Protein AF-A0A7Y0SE08-F1 (afdb_monomer_lite)

Secondary structure (DSSP, 8-state):
-HHHHHHHHHHHHS--PPPPPPGGGPPPPPGGGS-TT----S-SPP-----SS--S--

Foldseek 3Di:
DVVVVVVVVVVVVPDDADDDDPPVRDDDDDPVRDPPPPDPPVPDDDDDDDDPDDGPDD

Sequence (58 aa):
MKKIALALAIVTVTGCSTRVVPPSQAISASKEHVFKYQENDGNNGSLTIVRDSGFVGA

Radius of gyration: 19.12 Å; chains: 1; bounding box: 36×27×52 Å

pLDDT: mean 74.63, std 8.35, range [40.69, 88.88]

Structure (mmCIF, N/CA/C/O backbone):
data_AF-A0A7Y0SE08-F1
#
_entry.id   AF-A0A7Y0SE08-F1
#
loop_
_atom_site.group_PDB
_atom_site.id
_atom_site.type_symbol
_atom_site.label_atom_id
_atom_site.label_alt_id
_atom_site.label_comp_id
_atom_site.label_asym_id
_atom_site.label_entity_id
_atom_site.label_seq_id
_atom_site.pdbx_PDB_ins_code
_atom_site.Cartn_x
_atom_site.Cartn_y
_atom_site.Cartn_z
_atom_site.occupancy
_atom_site.B_iso_or_equiv
_atom_site.auth_seq_id
_atom_site.auth_comp_id
_atom_site.auth_asym_id
_atom_site.auth_atom_id
_atom_site.pdbx_PDB_model_num
ATOM 1 N N . MET A 1 1 ? -21.571 11.832 31.828 1.00 58.41 1 MET A N 1
ATOM 2 C CA . MET A 1 1 ? -20.289 12.483 31.469 1.00 58.41 1 MET A CA 1
ATOM 3 C C . MET A 1 1 ? -19.156 11.471 31.245 1.00 58.41 1 MET A C 1
ATOM 5 O O . MET A 1 1 ? -18.765 11.289 30.103 1.00 58.41 1 MET A O 1
ATOM 9 N N . LYS A 1 2 ? -18.675 10.738 32.266 1.00 71.00 2 LYS A N 1
ATOM 10 C CA . LYS A 1 2 ? -17.495 9.842 32.140 1.00 71.00 2 LYS A CA 1
ATOM 11 C C . LYS A 1 2 ? -17.630 8.693 31.121 1.00 71.00 2 LYS A C 1
ATOM 13 O O . LYS A 1 2 ? -16.659 8.351 30.461 1.00 71.00 2 LYS A O 1
ATOM 18 N N . LYS A 1 3 ? -18.834 8.132 30.952 1.00 82.31 3 LYS A N 1
ATOM 19 C CA . LYS A 1 3 ? -19.086 7.025 30.006 1.00 82.31 3 LYS A CA 1
ATOM 20 C C . LYS A 1 3 ? -18.933 7.437 28.535 1.00 82.31 3 LYS A C 1
ATOM 22 O O . LYS A 1 3 ? -18.513 6.630 27.720 1.00 82.31 3 LYS A O 1
ATOM 27 N N . ILE A 1 4 ? -19.243 8.696 28.220 1.00 88.12 4 ILE A N 1
ATOM 28 C CA . ILE A 1 4 ? -19.153 9.233 26.855 1.00 88.12 4 ILE A CA 1
ATOM 29 C C . ILE A 1 4 ? -17.684 9.456 26.486 1.00 88.12 4 ILE A C 1
ATOM 31 O O . ILE A 1 4 ? -17.256 9.053 25.412 1.00 88.12 4 ILE A O 1
ATOM 35 N N . ALA A 1 5 ? -16.895 10.010 27.412 1.00 85.25 5 ALA A N 1
ATOM 36 C CA . ALA A 1 5 ? -15.454 10.171 27.229 1.00 85.25 5 ALA A CA 1
ATOM 37 C C . ALA A 1 5 ? -14.741 8.823 27.021 1.00 85.25 5 ALA A C 1
ATOM 39 O O . ALA A 1 5 ? -13.875 8.711 26.159 1.00 85.25 5 ALA A O 1
ATOM 40 N N . LEU A 1 6 ? -15.148 7.785 27.763 1.00 88.88 6 LEU A N 1
ATOM 41 C CA . LEU A 1 6 ? -14.600 6.437 27.606 1.00 88.88 6 LEU A CA 1
ATOM 42 C C . LEU A 1 6 ? -14.937 5.828 26.235 1.00 88.88 6 LEU A C 1
ATOM 44 O O . LEU A 1 6 ? -14.064 5.253 25.595 1.00 88.88 6 LEU A O 1
ATOM 48 N N . ALA A 1 7 ? -16.178 5.982 25.764 1.00 86.62 7 ALA A N 1
ATOM 49 C CA . ALA A 1 7 ? -16.587 5.485 24.451 1.00 86.62 7 ALA A CA 1
ATOM 50 C C . ALA A 1 7 ? -15.817 6.171 23.310 1.00 86.62 7 ALA A C 1
ATOM 52 O O . ALA A 1 7 ? -15.364 5.503 22.384 1.00 86.62 7 ALA A O 1
ATOM 53 N N . LEU A 1 8 ? -15.613 7.489 23.407 1.00 85.19 8 LEU A N 1
ATOM 54 C CA . LEU A 1 8 ? -14.865 8.252 22.408 1.00 85.19 8 LEU A CA 1
ATOM 55 C C . LEU A 1 8 ? -13.388 7.834 22.356 1.00 85.19 8 LEU A C 1
ATOM 57 O O . LEU A 1 8 ? -12.831 7.688 21.272 1.00 85.19 8 LEU A O 1
ATOM 61 N N . ALA A 1 9 ? -12.782 7.573 23.518 1.00 84.56 9 ALA A N 1
ATOM 62 C CA . ALA A 1 9 ? -11.404 7.100 23.606 1.00 84.56 9 ALA A CA 1
ATOM 63 C C . ALA A 1 9 ? -11.215 5.729 22.932 1.00 84.56 9 ALA A C 1
ATOM 65 O O . ALA A 1 9 ? -10.228 5.517 22.234 1.00 84.56 9 ALA A O 1
ATOM 66 N N . ILE A 1 10 ? -12.176 4.810 23.074 1.00 84.44 10 ILE A N 1
ATOM 67 C CA . ILE A 1 10 ? -12.103 3.480 22.447 1.00 84.44 10 ILE A CA 1
ATOM 68 C C . ILE A 1 10 ? -12.130 3.592 20.915 1.00 84.44 10 ILE A C 1
ATOM 70 O O . ILE A 1 10 ? -11.336 2.935 20.245 1.00 84.44 10 ILE A O 1
ATOM 74 N N . VAL A 1 11 ? -12.971 4.471 20.3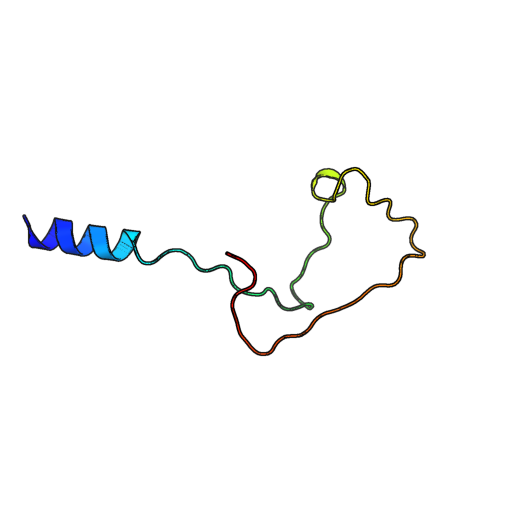61 1.00 81.94 11 VAL A N 1
ATOM 75 C CA . VAL A 1 11 ? -13.070 4.693 18.905 1.00 81.94 11 VAL A CA 1
ATOM 76 C C . VAL A 1 11 ? -11.786 5.300 18.329 1.00 81.94 11 VAL A C 1
ATOM 78 O O . VAL A 1 11 ? -11.398 4.973 17.212 1.00 81.94 11 VAL A O 1
ATOM 81 N N . THR A 1 12 ? -11.083 6.143 19.091 1.00 76.06 12 THR A N 1
ATOM 82 C CA . THR A 1 12 ? -9.794 6.701 18.646 1.00 76.06 12 THR A CA 1
ATOM 83 C C . THR A 1 12 ? -8.639 5.699 18.693 1.00 76.06 12 THR A C 1
ATOM 85 O O . THR A 1 12 ? -7.653 5.886 17.988 1.00 76.06 12 THR A O 1
ATOM 88 N N . VAL A 1 13 ? -8.746 4.639 19.503 1.00 76.06 13 VAL A N 1
ATOM 89 C CA . VAL A 1 13 ? -7.711 3.593 19.617 1.00 76.06 13 VAL A CA 1
ATOM 90 C C . VAL A 1 13 ? -7.906 2.496 18.563 1.00 76.06 13 VAL A C 1
ATOM 92 O O . VAL A 1 13 ? -6.941 1.840 18.172 1.00 76.06 13 VAL A O 1
ATOM 95 N N . THR A 1 14 ? -9.119 2.323 18.029 1.00 75.06 14 THR A N 1
ATOM 96 C CA . THR A 1 14 ? -9.353 1.491 16.842 1.00 75.06 14 THR A CA 1
ATOM 97 C C . THR A 1 14 ? -8.865 2.224 15.593 1.00 75.06 14 THR A C 1
ATOM 99 O O . THR A 1 14 ? -9.632 2.880 14.892 1.00 75.06 14 THR A O 1
ATOM 102 N N . GLY A 1 15 ? -7.557 2.160 15.346 1.00 66.62 15 GLY A N 1
ATOM 103 C CA . GLY A 1 15 ? -6.935 2.751 14.167 1.00 66.62 15 GLY A CA 1
ATOM 104 C C . GLY A 1 15 ? -7.456 2.135 12.867 1.00 66.62 15 GLY A C 1
ATOM 105 O O . GLY A 1 15 ? -7.754 0.941 12.795 1.00 66.62 15 GLY A O 1
ATOM 106 N N . CYS A 1 16 ? -7.534 2.954 11.817 1.00 71.88 16 CYS A N 1
ATOM 107 C CA . CYS A 1 16 ? -7.705 2.467 10.453 1.00 71.88 16 CYS A CA 1
ATOM 108 C C . CYS A 1 16 ? -6.507 1.578 10.104 1.00 71.88 16 CYS A C 1
ATOM 110 O O . CYS A 1 16 ? -5.396 2.066 9.915 1.00 71.88 16 CYS A O 1
ATOM 112 N N . SER A 1 17 ? -6.725 0.266 10.061 1.00 68.31 17 SER A N 1
ATOM 113 C CA . SER A 1 17 ? -5.708 -0.678 9.609 1.00 68.31 17 SER A CA 1
ATOM 114 C C . SER A 1 17 ? -5.541 -0.561 8.093 1.00 68.31 17 SER A C 1
ATOM 116 O O . SER A 1 17 ? -6.525 -0.448 7.355 1.00 68.31 17 SER A O 1
ATOM 118 N N . THR A 1 18 ? -4.298 -0.579 7.615 1.00 70.81 18 THR A N 1
ATOM 119 C CA . THR A 1 18 ? -4.012 -0.667 6.183 1.00 70.81 18 THR A CA 1
ATOM 120 C C . THR A 1 18 ? -4.468 -2.029 5.663 1.00 70.81 18 THR A C 1
ATOM 122 O O . THR A 1 18 ? -4.028 -3.082 6.122 1.00 70.81 18 THR A O 1
ATOM 125 N N . ARG A 1 19 ? -5.383 -2.015 4.692 1.00 71.50 19 ARG A N 1
ATOM 126 C CA . ARG A 1 19 ? -5.878 -3.225 4.029 1.00 71.50 19 ARG A CA 1
ATOM 127 C C . ARG A 1 19 ? -5.109 -3.454 2.734 1.00 71.50 19 ARG A C 1
ATOM 129 O O . ARG A 1 19 ? -4.896 -2.516 1.969 1.00 71.50 19 ARG A O 1
ATOM 136 N N . VAL A 1 20 ? -4.741 -4.705 2.471 1.00 73.44 20 VAL A N 1
ATOM 137 C CA . VAL A 1 20 ? -4.143 -5.109 1.192 1.00 73.44 20 VAL A CA 1
ATOM 138 C C . VAL A 1 20 ? -5.113 -4.807 0.049 1.00 73.44 20 VAL A C 1
ATOM 140 O O . VAL A 1 20 ? -6.292 -5.162 0.117 1.00 73.44 20 VAL A O 1
ATOM 143 N N . VAL A 1 21 ? -4.611 -4.163 -1.004 1.00 75.88 21 VAL A N 1
ATOM 144 C CA . VAL A 1 21 ? -5.355 -3.938 -2.247 1.00 75.88 21 VAL A CA 1
ATOM 145 C C . VAL A 1 21 ? -5.089 -5.122 -3.184 1.00 75.88 21 VAL A C 1
ATOM 147 O O . VAL A 1 21 ? -3.922 -5.402 -3.466 1.00 75.88 21 VAL A O 1
ATOM 150 N N . PRO A 1 22 ? -6.125 -5.840 -3.659 1.00 77.69 22 PRO A N 1
ATOM 151 C CA . PRO A 1 22 ? -5.947 -6.918 -4.627 1.00 77.69 22 PRO A CA 1
ATOM 152 C C . PRO A 1 22 ? -5.260 -6.412 -5.904 1.00 77.69 22 PRO A C 1
ATOM 154 O O . PRO A 1 22 ? -5.554 -5.291 -6.322 1.00 77.69 22 PRO A O 1
ATOM 157 N N . PRO A 1 23 ? -4.437 -7.227 -6.591 1.00 76.69 23 PRO A N 1
ATOM 158 C CA . PRO A 1 23 ? -3.784 -6.814 -7.836 1.00 76.69 23 PRO A CA 1
ATOM 159 C C . PRO A 1 23 ? -4.764 -6.306 -8.902 1.00 76.69 23 PRO A C 1
ATOM 161 O O . PRO A 1 23 ? -4.460 -5.360 -9.617 1.00 76.69 23 PRO A O 1
ATOM 164 N N . SER A 1 24 ? -5.975 -6.870 -8.958 1.00 81.38 24 SER A N 1
ATOM 165 C CA . SER A 1 24 ? -7.036 -6.441 -9.879 1.00 81.38 24 SER A CA 1
ATOM 166 C C . SER A 1 24 ? -7.61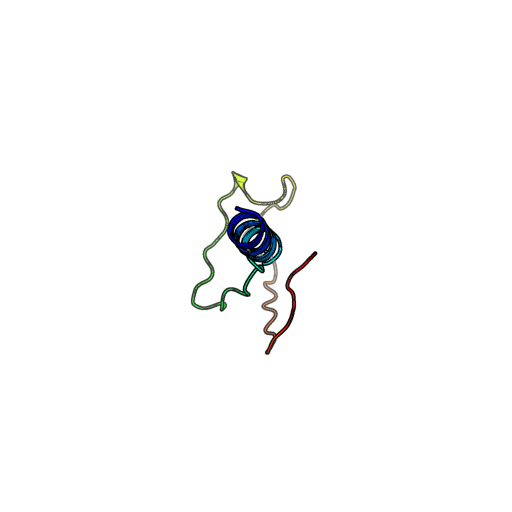2 -5.049 -9.581 1.00 81.38 24 SER A C 1
ATOM 168 O O . SER A 1 24 ? -8.350 -4.514 -10.401 1.00 81.38 24 SER A O 1
ATOM 170 N N . GLN A 1 25 ? -7.340 -4.492 -8.399 1.00 81.38 25 GLN A N 1
ATOM 171 C CA . GLN A 1 25 ? -7.791 -3.169 -7.947 1.00 81.38 25 GLN A CA 1
ATOM 172 C C . GLN A 1 25 ? -6.618 -2.196 -7.745 1.00 81.38 25 GLN A C 1
ATOM 174 O O . GLN A 1 25 ? -6.835 -1.039 -7.388 1.00 81.38 25 GLN A O 1
ATOM 179 N N . ALA A 1 26 ? -5.378 -2.653 -7.936 1.00 80.56 26 ALA A N 1
ATOM 180 C CA . ALA A 1 26 ? -4.194 -1.822 -7.799 1.00 80.56 26 ALA A CA 1
ATOM 181 C C . ALA A 1 26 ? -4.070 -0.869 -8.998 1.00 80.56 26 ALA A C 1
ATOM 183 O O . ALA A 1 26 ? -4.245 -1.271 -10.147 1.00 80.56 26 ALA A O 1
ATOM 184 N N . ILE A 1 27 ? -3.744 0.394 -8.726 1.00 81.06 27 ILE A N 1
ATOM 185 C CA . ILE A 1 27 ? -3.473 1.410 -9.749 1.00 81.06 27 ILE A CA 1
ATOM 186 C C . ILE A 1 27 ? -1.969 1.646 -9.872 1.00 81.06 27 ILE A C 1
ATOM 188 O O . ILE A 1 27 ? -1.230 1.533 -8.893 1.00 81.06 27 ILE A O 1
ATOM 192 N N . SER A 1 28 ? -1.509 2.001 -11.070 1.00 78.44 28 SER A N 1
ATOM 193 C CA . SER A 1 28 ? -0.123 2.423 -11.267 1.00 78.44 28 SER A CA 1
ATOM 194 C C . SER A 1 28 ? 0.143 3.729 -10.519 1.00 78.44 28 SER A C 1
ATOM 196 O O . SER A 1 28 ? -0.628 4.682 -10.625 1.00 78.44 28 SER A O 1
ATOM 198 N N . ALA A 1 29 ? 1.243 3.780 -9.769 1.00 78.88 29 ALA A N 1
ATOM 199 C CA . ALA A 1 29 ? 1.676 5.003 -9.105 1.00 78.88 29 ALA A CA 1
ATOM 200 C C . ALA A 1 29 ? 2.088 6.067 -10.144 1.00 78.88 29 ALA A C 1
ATOM 202 O O . ALA A 1 29 ? 2.757 5.744 -11.128 1.00 78.88 29 ALA A O 1
ATOM 203 N N . SER A 1 30 ? 1.703 7.333 -9.922 1.00 78.69 30 SER A N 1
ATOM 204 C CA . SER A 1 30 ? 2.204 8.461 -10.727 1.00 78.69 30 SER A CA 1
ATOM 205 C C . SER A 1 30 ? 3.719 8.591 -10.566 1.00 78.69 30 SER A C 1
ATOM 207 O O . SER A 1 30 ? 4.252 8.242 -9.515 1.00 78.69 30 SER A O 1
ATOM 209 N N . LYS A 1 31 ? 4.405 9.162 -11.567 1.00 76.50 31 LYS A N 1
ATOM 210 C CA . LYS A 1 31 ? 5.860 9.404 -11.560 1.00 76.50 31 LYS A CA 1
ATOM 211 C C . LYS A 1 31 ? 6.340 10.163 -10.316 1.00 76.50 31 LYS A C 1
ATOM 213 O O . LYS A 1 31 ? 7.447 9.926 -9.852 1.00 76.50 31 LYS A O 1
ATOM 218 N N . GLU A 1 32 ? 5.504 11.037 -9.763 1.00 81.31 32 GLU A N 1
ATOM 219 C CA . GLU A 1 32 ? 5.800 11.818 -8.551 1.00 81.31 32 GLU A CA 1
ATOM 220 C C . GLU A 1 32 ? 5.758 10.972 -7.261 1.00 81.31 32 GLU A C 1
ATOM 222 O O . GLU A 1 32 ? 6.347 11.349 -6.253 1.00 81.31 32 GLU A O 1
ATOM 227 N N . HIS A 1 33 ? 5.055 9.833 -7.293 1.00 80.81 33 HIS A N 1
ATOM 228 C CA . HIS A 1 33 ? 4.824 8.924 -6.163 1.00 80.81 33 HIS A CA 1
ATOM 229 C C . HIS A 1 33 ? 5.739 7.690 -6.191 1.00 80.81 33 HIS A C 1
ATOM 231 O O . HIS A 1 33 ? 5.599 6.791 -5.361 1.00 80.81 33 HIS A O 1
ATOM 237 N N . VAL A 1 34 ? 6.657 7.626 -7.154 1.00 78.81 34 VAL A N 1
ATOM 238 C CA . VAL A 1 34 ? 7.671 6.575 -7.262 1.00 78.81 34 VAL A CA 1
ATOM 239 C C . VAL A 1 34 ? 8.975 7.083 -6.647 1.00 78.81 34 VAL A C 1
ATOM 241 O O . VAL A 1 34 ? 9.198 8.292 -6.547 1.00 78.81 34 VAL A O 1
ATOM 244 N N . PHE A 1 35 ? 9.859 6.184 -6.209 1.00 80.44 35 PHE A N 1
ATOM 245 C CA . PHE A 1 35 ? 11.157 6.609 -5.689 1.00 80.44 35 PHE A CA 1
ATOM 246 C C . PHE A 1 35 ? 11.920 7.407 -6.752 1.00 80.44 35 PHE A C 1
ATOM 248 O O . PHE A 1 35 ? 11.983 7.006 -7.911 1.00 80.44 35 PHE A O 1
ATOM 255 N N . LYS A 1 36 ? 12.552 8.5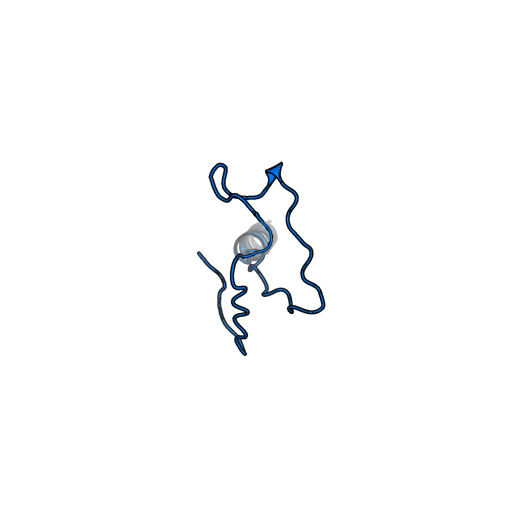10 -6.336 1.00 70.81 36 LYS A N 1
ATOM 256 C CA . LYS A 1 36 ? 13.236 9.473 -7.220 1.00 70.81 36 LYS A CA 1
ATOM 257 C C . LYS A 1 36 ? 14.242 8.845 -8.198 1.00 70.81 36 LYS A C 1
ATOM 259 O O . LYS A 1 36 ? 14.496 9.420 -9.248 1.00 70.81 36 LYS A O 1
ATOM 264 N N . TYR A 1 37 ? 14.814 7.698 -7.841 1.00 75.44 37 TYR A N 1
ATOM 265 C CA . TYR A 1 37 ? 15.825 6.985 -8.629 1.00 75.44 37 TYR A CA 1
ATOM 266 C C . TYR A 1 37 ? 15.298 5.700 -9.283 1.00 75.44 37 TYR A C 1
ATOM 268 O O . TYR A 1 37 ? 16.079 4.914 -9.807 1.00 75.44 37 TYR A O 1
ATOM 276 N N . GLN A 1 38 ? 13.990 5.447 -9.217 1.00 71.69 38 GLN A N 1
ATOM 277 C CA . GLN A 1 38 ? 13.371 4.292 -9.853 1.00 71.69 38 GLN A CA 1
ATOM 278 C C . GLN A 1 38 ? 12.994 4.679 -11.285 1.00 71.69 38 GLN A C 1
ATOM 280 O O . GLN A 1 38 ? 11.876 5.114 -11.561 1.00 71.69 38 GLN A O 1
ATOM 285 N N . GLU A 1 39 ? 13.963 4.579 -12.193 1.00 70.38 39 GLU A N 1
ATOM 286 C CA . GLU A 1 39 ? 13.706 4.733 -13.623 1.00 70.38 39 GLU A CA 1
ATOM 287 C C . GLU A 1 39 ? 12.916 3.519 -14.124 1.00 70.38 39 GLU A C 1
ATOM 289 O O . GLU A 1 39 ? 13.281 2.372 -13.879 1.00 70.38 39 GLU A O 1
ATOM 294 N N . ASN A 1 40 ? 11.778 3.774 -14.772 1.00 69.12 40 ASN A N 1
ATOM 295 C CA . ASN A 1 40 ? 10.954 2.738 -15.385 1.00 69.12 40 ASN A CA 1
ATOM 296 C C . ASN A 1 40 ? 11.144 2.803 -16.904 1.00 69.12 40 ASN A C 1
ATOM 298 O O . ASN A 1 40 ? 10.425 3.499 -17.618 1.00 69.12 40 ASN A O 1
ATOM 302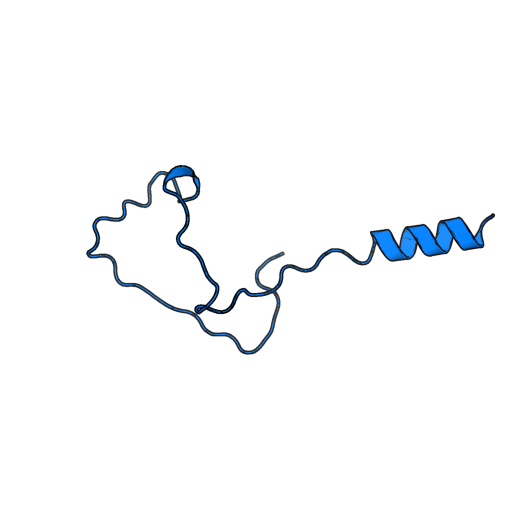 N N . ASP A 1 41 ? 12.174 2.110 -17.365 1.00 74.12 41 ASP A N 1
ATOM 303 C CA . ASP A 1 41 ? 12.636 1.935 -18.743 1.00 74.12 41 ASP A CA 1
ATOM 304 C C . ASP A 1 41 ? 11.897 0.801 -19.484 1.00 74.12 41 ASP A C 1
ATOM 306 O O . ASP A 1 41 ? 12.246 0.444 -20.607 1.00 74.12 41 ASP A O 1
ATOM 310 N N . GLY A 1 42 ? 10.837 0.244 -18.883 1.00 70.00 42 GLY A N 1
ATOM 311 C CA . GLY A 1 42 ? 9.941 -0.731 -19.517 1.00 70.00 42 GLY A CA 1
ATOM 312 C C . GLY A 1 42 ? 10.512 -2.146 -19.663 1.00 70.00 42 GLY A C 1
ATOM 313 O O . GLY A 1 42 ? 9.759 -3.060 -19.988 1.00 70.00 42 GLY A O 1
ATOM 314 N N . ASN A 1 43 ? 11.802 -2.348 -19.376 1.00 71.81 43 ASN A N 1
ATOM 315 C CA . ASN A 1 43 ? 12.469 -3.655 -19.395 1.00 71.81 43 ASN A CA 1
ATOM 316 C C . ASN A 1 43 ? 12.710 -4.236 -17.986 1.00 71.81 43 ASN A C 1
ATOM 318 O O . ASN A 1 43 ? 13.401 -5.241 -17.819 1.00 71.81 43 ASN A O 1
ATOM 322 N N . ASN A 1 44 ? 12.136 -3.613 -16.957 1.00 71.75 44 ASN A N 1
ATOM 323 C CA . ASN A 1 44 ? 12.248 -4.090 -15.586 1.00 71.75 44 ASN A CA 1
ATOM 324 C C . ASN A 1 44 ? 11.300 -5.268 -15.354 1.00 71.75 44 ASN A C 1
ATOM 326 O O . ASN A 1 44 ? 10.096 -5.177 -15.600 1.00 71.75 44 ASN A O 1
ATOM 330 N N . GLY A 1 45 ? 11.841 -6.377 -14.849 1.00 73.00 45 GLY A N 1
ATOM 331 C CA . GLY A 1 45 ? 11.035 -7.518 -14.427 1.00 73.00 45 GLY A CA 1
ATOM 332 C C . GLY A 1 45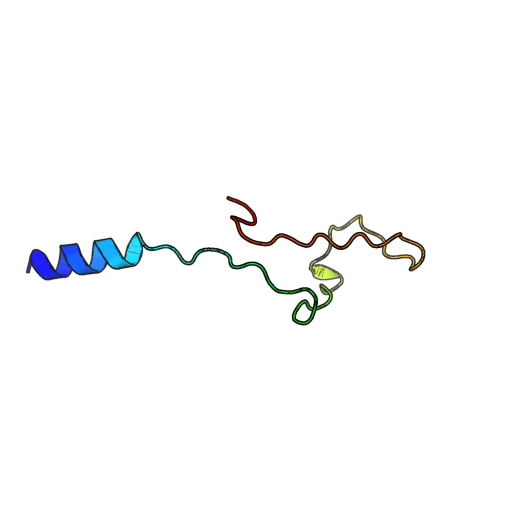 ? 10.021 -7.103 -13.357 1.00 73.00 45 GLY A C 1
ATOM 333 O O . GLY A 1 45 ? 10.367 -6.420 -12.394 1.00 73.00 45 GLY A O 1
ATOM 334 N N . SER A 1 46 ? 8.764 -7.514 -13.521 1.00 74.81 46 SER A N 1
ATOM 335 C CA . SER A 1 46 ? 7.710 -7.273 -12.534 1.00 74.81 46 SER A CA 1
ATOM 336 C C . SER A 1 46 ? 7.561 -8.478 -11.605 1.00 74.81 46 SER A C 1
ATOM 338 O O . SER A 1 46 ? 7.468 -9.614 -12.069 1.00 74.81 46 SER A O 1
ATOM 340 N N . LEU A 1 47 ? 7.515 -8.232 -10.293 1.00 75.56 47 LEU A N 1
ATOM 341 C CA . LEU A 1 47 ? 7.234 -9.243 -9.274 1.00 75.56 47 LEU A CA 1
ATOM 342 C C . LEU A 1 47 ? 5.893 -8.929 -8.605 1.00 75.56 47 LEU A C 1
ATOM 344 O O . LEU A 1 47 ? 5.758 -7.920 -7.916 1.00 75.56 47 LEU A O 1
ATOM 348 N N . THR A 1 48 ? 4.911 -9.816 -8.773 1.00 77.12 48 THR A N 1
ATOM 349 C CA . THR A 1 48 ? 3.631 -9.731 -8.054 1.00 77.12 48 THR A CA 1
ATOM 350 C C . THR A 1 48 ? 3.673 -10.625 -6.821 1.00 77.12 48 THR A C 1
ATOM 352 O O . THR A 1 48 ? 3.883 -11.830 -6.937 1.00 77.12 48 THR A O 1
ATOM 355 N N . ILE A 1 49 ? 3.445 -10.046 -5.640 1.00 74.25 49 ILE A N 1
ATOM 356 C CA . ILE A 1 49 ? 3.345 -10.792 -4.380 1.00 74.25 49 ILE A CA 1
ATOM 357 C C . ILE A 1 49 ? 1.872 -10.923 -3.999 1.00 74.25 49 ILE A C 1
ATOM 359 O O . ILE A 1 49 ? 1.191 -9.925 -3.774 1.00 74.25 49 ILE A O 1
ATOM 363 N N . VAL A 1 50 ? 1.394 -12.162 -3.896 1.00 76.88 50 VAL A N 1
ATOM 364 C CA . VAL A 1 50 ? 0.046 -12.488 -3.415 1.00 76.88 50 VAL A CA 1
ATOM 365 C C . VAL A 1 50 ? 0.170 -13.053 -2.004 1.00 76.88 50 VAL A C 1
ATOM 367 O O . VAL A 1 50 ? 0.978 -13.950 -1.768 1.00 76.88 50 VAL A O 1
ATOM 370 N N . ARG A 1 51 ? -0.602 -12.516 -1.053 1.00 71.75 51 ARG A N 1
ATOM 371 C CA . ARG A 1 51 ? -0.707 -13.057 0.309 1.00 71.75 51 ARG A CA 1
ATOM 372 C C . ARG A 1 51 ? -2.168 -13.250 0.679 1.00 71.75 51 ARG A C 1
ATOM 374 O O . ARG A 1 51 ? -2.983 -12.381 0.382 1.00 71.75 51 ARG A O 1
ATOM 381 N N . ASP A 1 52 ? -2.460 -14.336 1.385 1.00 72.31 52 ASP A N 1
ATOM 382 C CA . ASP A 1 52 ? -3.828 -14.676 1.787 1.00 72.31 52 ASP A CA 1
ATOM 383 C C . ASP A 1 52 ? -4.369 -13.760 2.896 1.00 72.31 52 ASP A C 1
ATOM 385 O O . ASP A 1 52 ? -5.550 -13.425 2.910 1.00 72.31 52 ASP A O 1
ATOM 389 N N . SER A 1 53 ? -3.518 -13.327 3.835 1.00 68.44 53 SER A N 1
ATOM 390 C CA . SER A 1 53 ? -3.871 -12.368 4.894 1.00 68.44 53 SER A CA 1
ATOM 391 C C . SER A 1 53 ? -2.627 -11.804 5.600 1.00 68.44 53 SER A C 1
ATOM 393 O O . SER A 1 53 ? -1.530 -12.351 5.467 1.00 68.44 53 SER A O 1
ATOM 395 N N . GLY A 1 54 ? -2.781 -10.698 6.341 1.00 66.00 54 GLY A N 1
ATOM 396 C CA . GLY A 1 54 ? -1.734 -10.130 7.203 1.00 66.00 54 GLY A CA 1
ATOM 397 C C . GLY A 1 54 ? -1.525 -8.619 7.056 1.00 66.00 54 GLY A C 1
ATOM 398 O O . GLY A 1 54 ? -2.106 -7.967 6.190 1.00 66.00 54 GLY A O 1
ATOM 399 N N . PHE A 1 55 ? -0.682 -8.062 7.928 1.00 60.31 55 PHE A N 1
ATOM 400 C CA . PHE A 1 55 ? -0.335 -6.640 7.947 1.00 60.31 55 PHE A CA 1
ATOM 401 C C . PHE A 1 55 ? 0.642 -6.308 6.803 1.00 60.31 55 PHE A C 1
ATOM 403 O O . PHE A 1 55 ? 1.615 -7.030 6.575 1.00 60.31 55 PHE A O 1
ATOM 410 N N . VAL A 1 56 ? 0.385 -5.223 6.068 1.00 64.88 56 VAL A N 1
ATOM 411 C CA . VAL A 1 56 ? 1.236 -4.746 4.962 1.00 64.88 56 VAL A CA 1
ATOM 412 C C . VAL A 1 56 ? 2.332 -3.757 5.385 1.00 64.88 56 VAL A C 1
ATOM 414 O O . VAL A 1 56 ? 3.145 -3.389 4.543 1.00 64.88 56 VAL A O 1
ATOM 417 N N . GLY A 1 57 ? 2.421 -3.396 6.669 1.00 52.50 57 GLY A N 1
ATOM 418 C CA . GLY A 1 57 ? 3.520 -2.596 7.230 1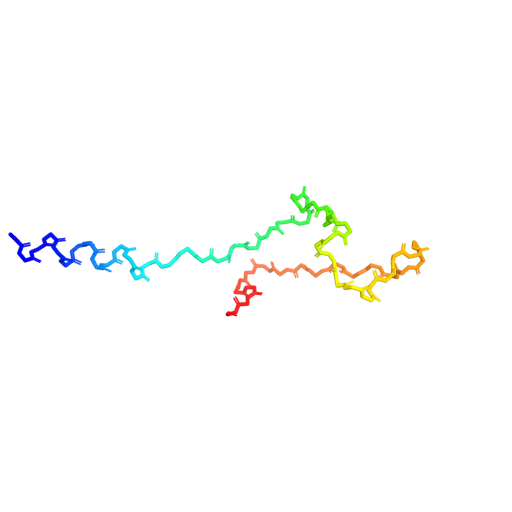.00 52.50 57 GLY A CA 1
ATOM 419 C C . GLY A 1 57 ? 3.082 -1.742 8.420 1.00 52.50 57 GLY A C 1
ATOM 420 O O . GLY A 1 57 ? 2.007 -1.156 8.353 1.00 52.50 57 GLY A O 1
ATOM 421 N N . ALA A 1 58 ? 3.910 -1.699 9.471 1.00 40.69 58 ALA A N 1
ATOM 422 C CA . ALA A 1 58 ? 3.742 -0.848 10.655 1.00 40.69 58 ALA A CA 1
ATOM 423 C C . ALA A 1 58 ? 4.084 0.620 10.371 1.00 40.69 58 ALA A C 1
ATOM 425 O O . ALA A 1 58 ? 5.036 0.850 9.591 1.00 40.69 58 ALA A O 1
#

Organism: Vibrio parahaemolyticus (NCBI:txid670)